Protein AF-A0A0C9TC30-F1 (afdb_monomer_lite)

Foldseek 3Di:
DLVVPPPVNVVLCVLVVVLVVAPPQQLLLLLLLCLLCLVLQQQVSNVVRVVSNVVSPQALQNSQQSNDPVCVPDDVDPDDDRDPSDDQLSVLLSLQLCCCQPVVDDDPVSLVSNCVVDPPRNSVSSVSSSVSSSVVSVVCLVVVPPVCNPPGRDRRDHPPDD

pLDDT: mean 93.46, std 10.51, range [38.34, 98.81]

Radius of gyration: 15.64 Å; chains: 1; bounding box: 43×38×41 Å

InterPro domains:
  IPR003779 Alkyl hydroperoxide reductase AhpD/CMD-like [PF02627] (16-69)
  IPR029032 AhpD-like [G3DSA:1.20.1290.10] (4-145)
  IPR029032 AhpD-like [SSF69118] (5-145)

Secondary structure (DSSP, 8-state):
-GGG-TTHHHHHHHHHHHHTT-SS-HHHHHHHHHHHHHHTT-HHHHHHHHHHHHHTT--HHHHHHHH--GGGSSS-PPPPPPPTTS-HHHHHHHHHHHIIIIISS--HHHHHHHHTTS-HHHHHHHHHHHHHHHHHHHHHHHTTTTS-TTSPPPP---S---

Organism: Sphaerobolus stellatus (strain SS14) (NCBI:txid990650)

Sequence (162 aa):
MFLNSSVLAPEYNRFFGALWKSKINAAIRELLMLRVAALNYATFEWIAHEPMGRAAGLTDDQLRAIRDVSYLRPVKEKRPSPSPALTPLMIAATEYADAMTLDVKVPQEVFDALKAHLDNQEMFEATAIVSGYNMITRIILATDVGDLANTEVPQVKSKNKL

Structure (mmCIF, N/CA/C/O backbone):
data_AF-A0A0C9TC30-F1
#
_entry.id   AF-A0A0C9TC30-F1
#
loop_
_atom_site.group_PDB
_atom_site.id
_atom_site.type_symbol
_atom_site.label_atom_id
_atom_site.label_alt_id
_atom_site.label_comp_id
_atom_site.label_asym_id
_atom_site.label_entity_id
_atom_site.label_seq_id
_atom_site.pdbx_PDB_ins_code
_atom_site.Cartn_x
_atom_site.Cartn_y
_atom_site.Cartn_z
_atom_site.occupancy
_atom_site.B_iso_or_equiv
_atom_site.auth_seq_id
_atom_site.auth_comp_id
_atom_site.auth_asym_id
_atom_site.auth_atom_id
_atom_site.pdbx_PDB_model_num
ATOM 1 N N . MET A 1 1 ? 14.281 2.291 -18.744 1.00 81.75 1 MET A N 1
ATOM 2 C CA . MET A 1 1 ? 13.045 2.225 -19.562 1.00 81.75 1 MET A CA 1
ATOM 3 C C . MET A 1 1 ? 12.090 3.379 -19.263 1.00 81.75 1 MET A C 1
ATOM 5 O O . MET A 1 1 ? 11.816 4.140 -20.177 1.00 81.75 1 MET A O 1
ATOM 9 N N . PHE A 1 2 ? 11.635 3.564 -18.016 1.00 84.56 2 PHE A N 1
ATOM 10 C CA . PHE A 1 2 ? 10.664 4.608 -17.634 1.00 84.56 2 PHE A CA 1
ATOM 11 C C . PHE A 1 2 ? 10.999 6.028 -18.140 1.00 84.56 2 PHE A C 1
ATOM 13 O O . PHE A 1 2 ? 10.201 6.627 -18.858 1.00 84.56 2 PHE A O 1
ATOM 20 N N . LEU A 1 3 ? 12.206 6.533 -17.850 1.00 86.75 3 LEU A N 1
ATOM 21 C CA . LEU A 1 3 ? 12.633 7.891 -18.233 1.00 86.75 3 LEU A CA 1
ATOM 22 C C . LEU A 1 3 ? 12.753 8.114 -19.752 1.00 86.75 3 LEU A C 1
ATOM 24 O O . LEU A 1 3 ? 12.856 9.257 -20.186 1.00 86.75 3 LEU A O 1
ATOM 28 N N . ASN A 1 4 ? 12.702 7.052 -20.565 1.00 91.94 4 ASN A N 1
ATOM 29 C CA . ASN A 1 4 ? 12.745 7.171 -22.024 1.00 91.94 4 ASN A CA 1
ATOM 30 C C . ASN A 1 4 ? 11.375 7.541 -22.620 1.00 91.94 4 ASN A C 1
ATOM 32 O O . ASN A 1 4 ? 11.301 7.881 -23.798 1.00 91.94 4 ASN A O 1
ATOM 36 N N . SER A 1 5 ? 10.289 7.481 -21.838 1.00 93.94 5 SER A N 1
ATOM 37 C CA . SER A 1 5 ? 8.965 7.928 -22.277 1.00 93.94 5 SER A CA 1
ATOM 38 C C . SER A 1 5 ? 8.732 9.382 -21.877 1.00 93.94 5 SER A C 1
ATOM 40 O O . SER A 1 5 ? 8.260 9.670 -20.778 1.00 93.94 5 SER A O 1
ATOM 42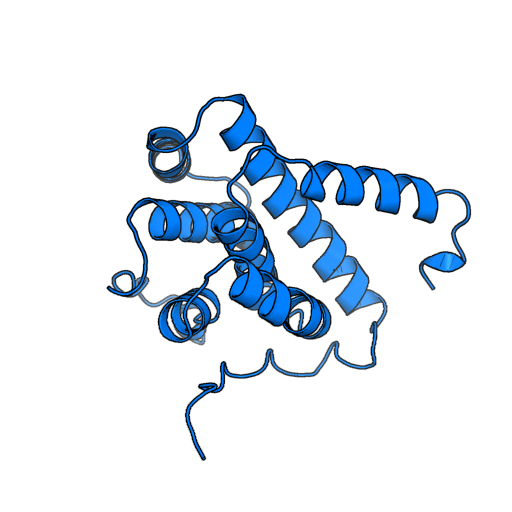 N N . SER A 1 6 ? 9.032 10.311 -22.787 1.00 95.00 6 SER A N 1
ATOM 43 C CA . SER A 1 6 ? 8.831 11.752 -22.565 1.00 95.00 6 SER A CA 1
ATOM 44 C C . SER A 1 6 ? 7.363 12.142 -22.360 1.00 95.00 6 SER A C 1
ATOM 46 O O . SER A 1 6 ? 7.089 13.168 -21.745 1.00 95.00 6 SER A O 1
ATOM 48 N N . VAL A 1 7 ? 6.424 11.320 -22.843 1.00 95.69 7 VAL A N 1
ATOM 49 C CA . VAL A 1 7 ? 4.980 11.551 -22.703 1.00 95.69 7 VAL A CA 1
ATOM 50 C C . VAL A 1 7 ? 4.445 10.992 -21.385 1.00 95.69 7 VAL A C 1
ATOM 52 O O . VAL A 1 7 ? 3.715 11.684 -20.684 1.00 95.69 7 VAL A O 1
ATOM 55 N N . LEU A 1 8 ? 4.798 9.752 -21.022 1.00 94.44 8 LEU A N 1
ATOM 56 C CA . LEU A 1 8 ? 4.199 9.096 -19.852 1.00 94.44 8 LEU A CA 1
ATOM 57 C C . LEU A 1 8 ? 4.924 9.418 -18.542 1.00 94.44 8 LEU A C 1
ATOM 59 O O . LEU A 1 8 ? 4.271 9.503 -17.504 1.00 94.44 8 LEU A O 1
ATOM 63 N N . ALA A 1 9 ? 6.248 9.607 -18.558 1.00 93.44 9 ALA A N 1
ATOM 64 C CA . ALA A 1 9 ? 7.015 9.789 -17.325 1.00 93.44 9 ALA A CA 1
ATOM 65 C C . ALA A 1 9 ? 6.602 11.035 -16.507 1.00 93.44 9 ALA A C 1
ATOM 67 O O . ALA A 1 9 ? 6.460 10.914 -15.286 1.00 93.44 9 ALA A O 1
ATOM 68 N N . PRO A 1 10 ? 6.347 12.217 -17.112 1.00 95.62 10 PRO A N 1
ATOM 69 C CA . PRO A 1 10 ? 5.908 13.389 -16.351 1.00 95.62 10 PRO A CA 1
ATOM 70 C C . PRO A 1 10 ? 4.525 13.213 -15.715 1.00 95.62 10 PRO A C 1
ATOM 72 O O . PRO A 1 10 ? 4.316 13.617 -14.571 1.00 95.62 10 PRO A O 1
ATOM 75 N N . GLU A 1 11 ? 3.588 12.592 -16.434 1.00 95.69 11 GLU A N 1
ATOM 76 C CA . GLU A 1 11 ? 2.214 12.379 -15.964 1.00 95.69 11 GLU A CA 1
ATOM 77 C C . GLU A 1 11 ? 2.151 11.338 -14.853 1.00 95.69 11 GLU A C 1
ATOM 79 O O . GLU A 1 11 ? 1.492 11.544 -13.834 1.00 95.69 11 GLU A O 1
ATOM 84 N N . TYR A 1 12 ? 2.933 10.270 -15.001 1.00 93.50 12 TYR A N 1
ATOM 85 C CA . TYR A 1 12 ? 3.181 9.316 -13.934 1.00 93.50 12 TYR A CA 1
ATOM 86 C C . TYR A 1 12 ? 3.686 10.032 -12.669 1.00 93.50 12 TYR A C 1
ATOM 88 O O . TYR A 1 12 ? 3.080 9.914 -11.605 1.00 93.50 12 TYR A O 1
ATOM 96 N N . ASN A 1 13 ? 4.741 10.848 -12.782 1.00 94.50 13 ASN A N 1
ATOM 97 C CA . ASN A 1 13 ? 5.305 11.564 -11.633 1.00 94.50 13 ASN A CA 1
ATOM 98 C C . ASN A 1 13 ? 4.293 12.527 -10.998 1.00 94.50 13 ASN A C 1
ATOM 100 O O . ASN A 1 13 ? 4.257 12.667 -9.775 1.00 94.50 13 ASN A O 1
ATOM 104 N N . ARG A 1 14 ? 3.447 13.176 -11.808 1.00 96.69 14 ARG A N 1
ATOM 105 C CA . ARG A 1 14 ? 2.384 14.062 -11.318 1.00 96.69 14 ARG A CA 1
ATOM 106 C C . ARG A 1 14 ? 1.328 13.290 -10.530 1.00 96.69 14 ARG A C 1
ATOM 108 O O . ARG A 1 14 ? 0.957 13.737 -9.446 1.00 96.69 14 ARG A O 1
ATOM 115 N N . PHE A 1 15 ? 0.875 12.147 -11.044 1.00 96.31 15 PHE A N 1
ATOM 116 C CA . PHE A 1 15 ? -0.108 11.304 -10.368 1.00 96.31 15 PHE A CA 1
ATOM 117 C C . PHE A 1 15 ? 0.422 10.788 -9.025 1.00 96.31 15 PHE A C 1
ATOM 119 O O . PHE A 1 15 ? -0.196 11.042 -7.993 1.00 96.31 15 PHE A O 1
ATOM 126 N N . PHE A 1 16 ? 1.604 10.162 -8.997 1.00 95.50 16 PHE A N 1
ATOM 127 C CA . PHE A 1 16 ? 2.185 9.685 -7.736 1.00 95.50 16 PHE A CA 1
ATOM 128 C C . PHE A 1 16 ? 2.495 10.840 -6.786 1.00 95.50 16 PHE A C 1
ATOM 130 O O . PHE A 1 16 ? 2.192 10.750 -5.600 1.00 95.50 16 PHE A O 1
ATOM 137 N N . GLY A 1 17 ? 2.991 11.970 -7.297 1.00 96.12 17 GLY A N 1
ATOM 138 C CA . GLY A 1 17 ? 3.188 13.185 -6.507 1.00 96.12 17 GLY A CA 1
ATOM 139 C C . GLY A 1 17 ? 1.907 13.711 -5.847 1.00 96.12 17 GLY A C 1
ATOM 140 O O . GLY A 1 17 ? 1.988 14.320 -4.781 1.00 96.12 17 GLY A O 1
ATOM 141 N N . ALA A 1 18 ? 0.728 13.469 -6.433 1.00 96.88 18 ALA A N 1
ATOM 142 C CA . ALA A 1 18 ? -0.556 13.778 -5.806 1.00 96.88 18 ALA A CA 1
ATOM 143 C C . ALA A 1 18 ? -0.906 12.788 -4.682 1.00 96.88 18 ALA A C 1
ATOM 145 O O . ALA A 1 18 ? -1.373 13.225 -3.633 1.00 96.88 18 ALA A O 1
ATOM 146 N N . LEU A 1 19 ? -0.602 11.492 -4.841 1.00 95.69 19 LEU A N 1
ATOM 147 C CA . LEU A 1 19 ? -0.775 10.491 -3.776 1.00 95.69 19 LEU A CA 1
ATOM 148 C C . LEU A 1 19 ? 0.051 10.840 -2.524 1.00 95.69 19 LEU A C 1
ATOM 150 O O . LEU A 1 19 ? -0.416 10.679 -1.402 1.00 95.69 19 LEU A O 1
ATOM 154 N N . TRP A 1 20 ? 1.249 11.406 -2.694 1.00 91.38 20 TRP A N 1
ATOM 155 C CA . TRP A 1 20 ? 2.076 11.898 -1.580 1.00 91.38 20 TRP A CA 1
ATOM 156 C C . TRP A 1 20 ? 1.484 13.108 -0.840 1.00 91.38 20 TRP A C 1
ATOM 158 O O . TRP A 1 20 ? 1.879 13.384 0.295 1.00 91.38 20 TRP A O 1
ATOM 168 N N . LYS A 1 21 ? 0.544 13.825 -1.463 1.00 93.88 21 LYS A N 1
ATOM 169 C CA . LYS A 1 21 ? -0.151 14.994 -0.901 1.00 93.88 21 LYS A CA 1
ATOM 170 C C . LYS A 1 21 ? -1.551 14.658 -0.370 1.00 93.88 21 LYS A C 1
ATOM 172 O O . LYS A 1 21 ? -2.267 15.578 0.019 1.00 93.88 21 LYS A O 1
ATOM 177 N N . SER A 1 22 ? -1.940 13.379 -0.370 1.00 94.62 22 SER A N 1
ATOM 178 C CA . SER A 1 22 ? -3.206 12.912 0.203 1.00 94.62 22 SER A CA 1
ATOM 179 C C . SER A 1 22 ? -3.355 13.337 1.667 1.00 94.62 22 SER A C 1
ATOM 181 O O . SER A 1 22 ? -2.363 13.402 2.396 1.00 94.62 22 SER A O 1
ATOM 183 N N . LYS A 1 23 ? -4.593 13.519 2.126 1.00 96.19 23 LYS A N 1
ATOM 184 C CA . LYS A 1 23 ? -4.944 13.707 3.539 1.00 96.19 23 LYS A CA 1
ATOM 185 C C . LYS A 1 23 ? -4.771 12.452 4.388 1.00 96.19 23 LYS A C 1
ATOM 187 O O . LYS A 1 23 ? -4.637 12.577 5.602 1.00 96.19 23 LYS A O 1
ATOM 192 N N . ILE A 1 24 ? -4.739 11.271 3.765 1.00 97.44 24 ILE A N 1
ATOM 193 C CA . ILE A 1 24 ? -4.482 10.010 4.466 1.00 97.44 24 ILE A CA 1
ATOM 194 C C . ILE A 1 24 ? -3.224 10.127 5.331 1.00 97.44 24 ILE A C 1
ATOM 196 O O . ILE A 1 24 ? -2.156 10.522 4.856 1.00 97.44 24 ILE A O 1
ATOM 200 N N . ASN A 1 25 ? -3.357 9.742 6.605 1.00 96.69 25 ASN A N 1
ATOM 201 C CA . ASN A 1 25 ? -2.244 9.675 7.544 1.00 96.69 25 ASN A CA 1
ATOM 202 C C . ASN A 1 25 ? -1.065 8.900 6.932 1.00 96.69 25 ASN A C 1
ATOM 204 O O . ASN A 1 25 ? -1.251 7.818 6.374 1.00 96.69 25 ASN A O 1
ATOM 208 N N . ALA A 1 26 ? 0.151 9.427 7.085 1.00 98.00 26 ALA A N 1
ATOM 209 C CA . ALA A 1 26 ? 1.342 8.860 6.462 1.00 98.00 26 ALA A CA 1
ATOM 210 C C . ALA A 1 26 ? 1.536 7.363 6.768 1.00 98.00 26 ALA A C 1
ATOM 212 O O . ALA A 1 26 ? 1.838 6.606 5.853 1.00 98.00 26 ALA A O 1
ATOM 213 N N . ALA A 1 27 ? 1.293 6.903 8.001 1.00 98.31 27 ALA A N 1
ATOM 214 C CA . ALA A 1 27 ? 1.441 5.491 8.356 1.00 98.31 27 ALA A CA 1
ATOM 215 C C . ALA A 1 27 ? 0.432 4.597 7.619 1.00 98.31 27 ALA A C 1
ATOM 217 O O . ALA A 1 27 ? 0.778 3.496 7.198 1.00 98.31 27 ALA A O 1
ATOM 218 N N . ILE A 1 28 ? -0.803 5.074 7.425 1.00 98.69 28 ILE A N 1
ATOM 219 C CA . ILE A 1 28 ? -1.841 4.349 6.678 1.00 98.69 28 ILE A CA 1
ATOM 220 C C . ILE A 1 28 ? -1.543 4.359 5.181 1.00 98.69 28 ILE A C 1
ATOM 222 O O . ILE A 1 28 ? -1.702 3.334 4.525 1.00 98.69 28 ILE A O 1
ATOM 226 N N . ARG A 1 29 ? -1.052 5.480 4.642 1.00 98.62 29 ARG A N 1
ATOM 227 C CA . ARG A 1 29 ? -0.606 5.553 3.249 1.00 98.62 29 ARG A CA 1
ATOM 228 C C . ARG A 1 29 ? 0.493 4.526 2.978 1.00 98.62 29 ARG A C 1
ATOM 230 O O . ARG A 1 29 ? 0.335 3.713 2.074 1.00 98.62 29 ARG A O 1
ATOM 237 N N . GLU A 1 30 ? 1.557 4.523 3.782 1.00 98.62 30 GLU A N 1
ATOM 238 C CA . GLU A 1 30 ? 2.658 3.563 3.631 1.00 98.62 30 GLU A CA 1
ATOM 239 C C . GLU A 1 30 ? 2.191 2.120 3.858 1.00 98.62 30 GLU A C 1
ATOM 241 O O . GLU A 1 30 ? 2.629 1.223 3.146 1.00 98.62 30 GLU A O 1
ATOM 246 N N . LEU A 1 31 ? 1.252 1.878 4.782 1.00 98.75 31 LEU A N 1
ATOM 247 C CA . LEU A 1 31 ? 0.638 0.559 4.965 1.00 98.75 31 LEU A CA 1
ATOM 248 C C . LEU A 1 31 ? -0.036 0.065 3.681 1.00 98.75 31 LEU A C 1
ATOM 250 O O . LEU A 1 31 ? 0.222 -1.064 3.272 1.00 98.75 31 LEU A O 1
ATOM 254 N N . LEU A 1 32 ? -0.875 0.886 3.038 1.00 98.81 32 LEU A N 1
ATOM 255 C CA . LEU A 1 32 ? -1.564 0.509 1.796 1.00 98.81 32 LEU A CA 1
ATOM 256 C C . LEU A 1 32 ? -0.552 0.174 0.688 1.00 98.81 32 LEU A C 1
ATOM 258 O O . LEU A 1 32 ? -0.690 -0.837 0.003 1.00 98.81 32 LEU A O 1
ATOM 262 N N . MET A 1 33 ? 0.493 0.992 0.556 1.00 98.62 33 MET A N 1
ATOM 263 C CA . MET A 1 33 ? 1.575 0.823 -0.420 1.00 98.62 33 MET A CA 1
ATOM 264 C C . MET A 1 33 ? 2.364 -0.474 -0.190 1.00 98.62 33 MET A C 1
ATOM 266 O O . MET A 1 33 ? 2.484 -1.311 -1.088 1.00 98.62 33 MET A O 1
ATOM 270 N N . LEU A 1 34 ? 2.848 -0.670 1.039 1.00 98.81 34 LEU A N 1
ATOM 271 C CA . LEU A 1 34 ? 3.603 -1.849 1.458 1.00 98.81 34 LEU A CA 1
ATOM 272 C C . LEU A 1 34 ? 2.775 -3.123 1.336 1.00 98.81 34 LEU A C 1
ATOM 274 O O . LEU A 1 34 ? 3.297 -4.158 0.919 1.00 98.81 34 LEU A O 1
ATOM 278 N N . ARG A 1 35 ? 1.478 -3.058 1.653 1.00 98.56 35 ARG A N 1
ATOM 279 C CA . ARG A 1 35 ? 0.596 -4.215 1.535 1.00 98.56 35 ARG A CA 1
ATOM 280 C C . ARG A 1 35 ? 0.451 -4.660 0.084 1.00 98.56 35 ARG A C 1
ATOM 282 O O . ARG A 1 35 ? 0.607 -5.844 -0.201 1.00 98.56 35 ARG A O 1
ATOM 289 N N . VAL A 1 36 ? 0.234 -3.722 -0.841 1.00 98.69 36 VAL A N 1
ATOM 290 C CA . VAL A 1 36 ? 0.195 -4.024 -2.281 1.00 98.69 36 VAL A CA 1
ATOM 291 C C . VAL A 1 36 ? 1.535 -4.583 -2.763 1.00 98.69 36 VAL A C 1
ATOM 293 O O . VAL A 1 36 ? 1.551 -5.564 -3.505 1.00 98.69 36 VAL A O 1
ATOM 296 N N . ALA A 1 37 ? 2.659 -4.018 -2.312 1.00 98.56 37 ALA A N 1
ATOM 297 C CA . ALA A 1 37 ? 3.985 -4.534 -2.647 1.00 98.56 37 ALA A CA 1
ATOM 298 C C . ALA A 1 37 ? 4.181 -5.989 -2.180 1.00 98.56 37 ALA A C 1
ATOM 300 O O . ALA A 1 37 ? 4.679 -6.811 -2.948 1.00 98.56 37 ALA A O 1
ATOM 301 N N . ALA A 1 38 ? 3.736 -6.332 -0.966 1.00 97.94 38 ALA A N 1
ATOM 302 C CA . ALA A 1 38 ? 3.792 -7.699 -0.448 1.00 97.94 38 ALA A CA 1
ATOM 303 C C . ALA A 1 38 ? 2.905 -8.667 -1.249 1.00 97.94 38 ALA A C 1
ATOM 305 O O . ALA A 1 38 ? 3.366 -9.740 -1.636 1.00 97.94 38 ALA A O 1
ATOM 306 N N . LEU A 1 39 ? 1.659 -8.277 -1.546 1.00 96.94 39 LEU A N 1
ATOM 307 C CA . LEU A 1 39 ? 0.707 -9.091 -2.315 1.00 96.94 39 LEU A CA 1
ATOM 308 C C . LEU A 1 39 ? 1.176 -9.352 -3.751 1.00 96.94 39 LEU A C 1
ATOM 310 O O . LEU A 1 39 ? 0.992 -10.453 -4.269 1.00 96.94 39 LEU A O 1
ATOM 314 N N . ASN A 1 40 ? 1.795 -8.350 -4.379 1.00 97.31 40 ASN A N 1
ATOM 315 C CA . ASN A 1 40 ? 2.287 -8.437 -5.752 1.00 97.31 40 ASN A CA 1
ATOM 316 C C . ASN A 1 40 ? 3.730 -8.958 -5.845 1.00 97.31 40 ASN A C 1
ATOM 318 O O . ASN A 1 40 ? 4.249 -9.065 -6.950 1.00 97.31 40 ASN A O 1
ATOM 322 N N . TYR A 1 41 ? 4.375 -9.298 -4.723 1.00 96.19 41 TYR A N 1
ATOM 323 C CA . TYR A 1 41 ? 5.775 -9.744 -4.665 1.00 96.19 41 TYR A CA 1
ATOM 324 C C . TYR A 1 41 ? 6.775 -8.715 -5.232 1.00 96.19 41 TYR A C 1
ATOM 326 O O . TYR A 1 41 ? 7.814 -9.068 -5.783 1.00 96.19 41 TYR A O 1
ATOM 334 N N . ALA A 1 42 ? 6.468 -7.423 -5.104 1.00 98.06 42 ALA A N 1
ATOM 335 C CA . ALA A 1 42 ? 7.264 -6.333 -5.658 1.00 98.06 42 ALA A CA 1
ATOM 336 C C . ALA A 1 42 ? 8.367 -5.890 -4.683 1.00 98.06 42 ALA A C 1
ATOM 338 O O . ALA A 1 42 ? 8.212 -4.938 -3.915 1.00 98.06 42 ALA A O 1
ATOM 339 N N . THR A 1 43 ? 9.506 -6.580 -4.732 1.00 98.06 43 THR A N 1
ATOM 340 C CA . THR A 1 43 ? 10.638 -6.368 -3.813 1.00 98.06 43 THR A CA 1
ATOM 341 C C . THR A 1 43 ? 11.240 -4.969 -3.881 1.00 98.06 43 THR A C 1
ATOM 343 O O . THR A 1 43 ? 11.524 -4.383 -2.836 1.00 98.06 43 THR A O 1
ATOM 346 N N . PHE A 1 44 ? 11.394 -4.404 -5.081 1.00 97.62 44 PHE A N 1
ATOM 347 C CA . PHE A 1 44 ? 11.882 -3.032 -5.240 1.00 97.62 44 PHE A CA 1
ATOM 348 C C . PHE A 1 44 ? 10.978 -2.025 -4.510 1.00 97.62 44 PHE A C 1
ATOM 350 O O . PHE A 1 44 ? 11.469 -1.189 -3.754 1.00 97.62 44 PHE A O 1
ATOM 357 N N . GLU A 1 45 ? 9.657 -2.160 -4.676 1.00 97.88 45 GLU A N 1
ATOM 358 C CA . GLU A 1 45 ? 8.677 -1.268 -4.049 1.00 97.88 45 GLU A CA 1
ATOM 359 C C . GLU A 1 45 ? 8.718 -1.387 -2.524 1.00 97.88 45 GLU A C 1
ATOM 361 O O . GLU A 1 45 ? 8.751 -0.382 -1.815 1.00 97.88 45 GLU A O 1
ATOM 366 N N . TRP A 1 46 ? 8.797 -2.619 -2.010 1.00 98.50 46 TRP A N 1
ATOM 367 C CA . TRP A 1 46 ? 8.914 -2.857 -0.574 1.00 98.50 46 TRP A CA 1
ATOM 368 C C . TRP A 1 46 ? 10.158 -2.189 0.021 1.00 98.50 46 TRP A C 1
ATOM 370 O O . TRP A 1 46 ? 10.063 -1.499 1.034 1.00 98.50 46 TRP A O 1
ATOM 380 N N . ILE A 1 47 ? 11.327 -2.368 -0.602 1.00 97.94 47 ILE A N 1
ATOM 381 C CA . ILE A 1 47 ? 12.594 -1.807 -0.106 1.00 97.94 47 ILE A CA 1
ATOM 382 C C . ILE A 1 47 ? 12.574 -0.274 -0.141 1.00 97.94 47 ILE A C 1
ATOM 384 O O . ILE A 1 47 ? 13.123 0.360 0.760 1.00 97.94 47 ILE A O 1
ATOM 388 N N . ALA A 1 48 ? 11.928 0.322 -1.147 1.00 97.12 48 ALA A N 1
ATOM 389 C CA . ALA A 1 48 ? 11.768 1.769 -1.235 1.00 97.12 48 ALA A CA 1
ATOM 390 C C . ALA A 1 48 ? 10.859 2.321 -0.121 1.00 97.12 48 ALA A C 1
ATOM 392 O O . ALA A 1 48 ? 11.160 3.367 0.456 1.00 97.12 48 ALA A O 1
ATOM 393 N N . HIS A 1 49 ? 9.786 1.598 0.215 1.00 98.12 49 HIS A N 1
ATOM 394 C CA . HIS A 1 49 ? 8.737 2.084 1.110 1.00 98.12 49 HIS A CA 1
ATOM 395 C C . HIS A 1 49 ? 8.883 1.666 2.578 1.00 98.12 49 HIS A C 1
ATOM 397 O O . HIS A 1 49 ? 8.405 2.379 3.458 1.00 98.12 49 HIS A O 1
ATOM 403 N N . GLU A 1 50 ? 9.574 0.570 2.90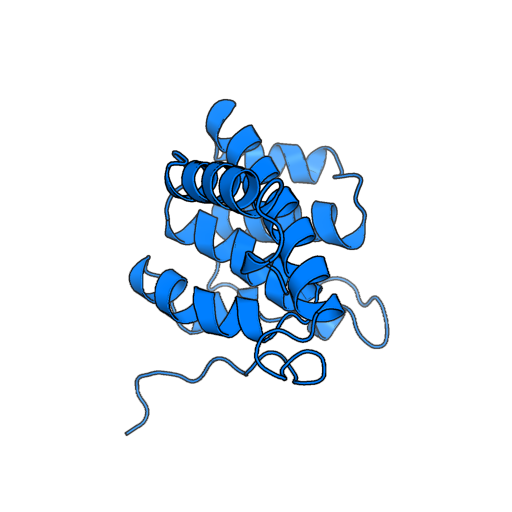8 1.00 98.44 50 GLU A N 1
ATOM 404 C CA . GLU A 1 50 ? 9.741 0.154 4.311 1.00 98.44 50 GLU A CA 1
ATOM 405 C C . GLU A 1 50 ? 10.396 1.264 5.161 1.00 98.44 50 GLU A C 1
ATOM 407 O O . GLU A 1 50 ? 9.876 1.578 6.239 1.00 98.44 50 GLU A O 1
ATOM 412 N N . PRO A 1 51 ? 11.480 1.937 4.711 1.00 98.19 51 PRO A N 1
ATOM 413 C CA . PRO A 1 51 ? 12.063 3.050 5.458 1.00 98.19 51 PRO A CA 1
ATOM 414 C C . PRO A 1 51 ? 11.088 4.217 5.661 1.00 98.19 51 PRO A C 1
ATOM 416 O O . PRO A 1 51 ? 11.113 4.850 6.718 1.00 98.19 51 PRO A O 1
ATOM 419 N N . MET A 1 52 ? 10.219 4.482 4.682 1.00 98.00 52 MET A N 1
ATOM 420 C CA . MET A 1 52 ? 9.202 5.536 4.741 1.00 98.00 52 MET A CA 1
ATOM 421 C C . MET A 1 52 ? 8.093 5.175 5.732 1.00 98.00 52 MET A C 1
ATOM 423 O O . MET A 1 52 ? 7.751 5.993 6.585 1.00 98.00 52 MET A O 1
ATOM 427 N N . GLY A 1 53 ? 7.620 3.926 5.719 1.00 98.12 53 GLY A N 1
ATOM 428 C CA . GLY A 1 53 ? 6.686 3.397 6.712 1.00 98.12 53 GLY A CA 1
ATOM 429 C C . GLY A 1 53 ? 7.215 3.522 8.139 1.00 98.12 53 GLY A C 1
ATOM 430 O O . GLY A 1 53 ? 6.505 3.974 9.038 1.00 98.12 53 GLY A O 1
ATOM 431 N N . ARG A 1 54 ? 8.499 3.216 8.348 1.00 98.31 54 ARG A N 1
ATOM 432 C CA . ARG A 1 54 ? 9.168 3.415 9.644 1.00 98.31 54 ARG A CA 1
ATOM 433 C C . ARG A 1 54 ? 9.241 4.882 10.043 1.00 98.31 54 ARG A C 1
ATOM 435 O O . ARG A 1 54 ? 8.972 5.205 11.195 1.00 98.31 54 ARG A O 1
ATOM 442 N N . ALA A 1 55 ? 9.601 5.763 9.111 1.00 98.00 55 ALA A N 1
ATOM 443 C CA . ALA A 1 55 ? 9.636 7.203 9.358 1.00 98.00 55 ALA A CA 1
ATOM 444 C C . ALA A 1 55 ? 8.241 7.765 9.691 1.00 98.00 55 ALA A C 1
ATOM 446 O O . ALA A 1 55 ? 8.130 8.703 10.475 1.00 98.00 55 ALA A O 1
ATOM 447 N N . ALA A 1 56 ? 7.184 7.152 9.152 1.00 97.69 56 ALA A N 1
ATOM 448 C CA . ALA A 1 56 ? 5.793 7.457 9.466 1.00 97.69 56 ALA A CA 1
ATOM 449 C C . ALA A 1 56 ? 5.293 6.831 10.787 1.00 97.69 56 ALA A C 1
ATOM 451 O O . ALA A 1 56 ? 4.157 7.081 11.183 1.00 97.69 56 ALA A O 1
ATOM 452 N N . GLY A 1 57 ? 6.125 6.045 11.482 1.00 97.75 57 GLY A N 1
ATOM 453 C CA . GLY A 1 57 ? 5.824 5.482 12.800 1.00 97.75 57 GLY A CA 1
ATOM 454 C C . GLY A 1 57 ? 5.364 4.022 12.810 1.00 97.75 57 GLY A C 1
ATOM 455 O O . GLY A 1 57 ? 4.981 3.538 13.874 1.00 97.75 57 GLY A O 1
ATOM 456 N N . LEU A 1 58 ? 5.414 3.299 11.683 1.00 98.38 58 LEU A N 1
ATOM 457 C CA . LEU A 1 58 ? 5.124 1.862 11.680 1.00 98.38 58 LEU A CA 1
ATOM 458 C C . LEU A 1 58 ? 6.181 1.092 12.481 1.00 98.38 58 LEU A C 1
ATOM 460 O O . LEU A 1 58 ? 7.389 1.220 12.249 1.00 98.38 58 LEU A O 1
ATOM 464 N N . THR A 1 59 ? 5.718 0.263 13.416 1.00 98.06 59 THR A N 1
ATOM 465 C CA . THR A 1 59 ? 6.586 -0.591 14.234 1.00 98.06 59 THR A CA 1
ATOM 466 C C . THR A 1 59 ? 7.046 -1.830 13.465 1.00 98.06 59 THR A C 1
ATOM 468 O O . THR A 1 59 ? 6.461 -2.214 12.451 1.00 98.06 59 THR A O 1
ATOM 471 N N . ASP A 1 60 ? 8.079 -2.506 13.973 1.00 97.75 60 ASP A N 1
ATOM 472 C CA . ASP A 1 60 ? 8.538 -3.783 13.414 1.00 97.75 60 ASP A CA 1
ATOM 473 C C . ASP A 1 60 ? 7.419 -4.840 13.370 1.00 97.75 60 ASP A C 1
ATOM 475 O O . ASP A 1 60 ? 7.307 -5.576 12.392 1.00 97.75 60 ASP A O 1
ATOM 479 N N . ASP A 1 61 ? 6.575 -4.906 14.405 1.00 97.25 61 ASP A N 1
ATOM 480 C CA . ASP A 1 61 ? 5.452 -5.850 14.466 1.00 97.25 61 ASP A CA 1
ATOM 481 C C . ASP A 1 61 ? 4.349 -5.514 13.461 1.00 97.25 61 ASP A C 1
ATOM 483 O O . ASP A 1 61 ? 3.790 -6.415 12.832 1.00 97.25 61 ASP A O 1
ATOM 487 N N . GLN A 1 62 ? 4.066 -4.225 13.261 1.00 98.19 62 GLN A N 1
ATOM 488 C CA . GLN A 1 62 ? 3.111 -3.775 12.250 1.00 98.19 62 GLN A CA 1
ATOM 489 C C . GLN A 1 62 ? 3.624 -4.085 10.846 1.00 98.19 62 GLN A C 1
ATOM 491 O O . GLN A 1 62 ? 2.898 -4.669 10.051 1.00 98.19 62 GLN A O 1
ATOM 496 N N . LEU A 1 63 ? 4.890 -3.781 10.551 1.00 98.50 63 LEU A N 1
ATOM 497 C CA . LEU A 1 63 ? 5.505 -4.092 9.258 1.00 98.50 63 LEU A CA 1
ATOM 498 C C . LEU A 1 63 ? 5.528 -5.599 8.983 1.00 98.50 63 LEU A C 1
ATOM 500 O O . LEU A 1 63 ? 5.241 -6.013 7.862 1.00 98.50 63 LEU A O 1
ATOM 504 N N . ARG A 1 64 ? 5.814 -6.431 9.997 1.00 97.44 64 ARG A N 1
ATOM 505 C CA . ARG A 1 64 ? 5.705 -7.894 9.878 1.00 97.44 64 ARG A CA 1
ATOM 506 C C . ARG A 1 64 ? 4.288 -8.327 9.516 1.00 97.44 64 ARG A C 1
ATOM 508 O O . ARG A 1 64 ? 4.132 -9.118 8.592 1.00 97.44 64 ARG A O 1
ATOM 515 N N . ALA A 1 65 ? 3.277 -7.789 10.197 1.00 96.44 65 ALA A N 1
ATOM 516 C CA . ALA A 1 65 ? 1.878 -8.100 9.911 1.00 96.44 65 ALA A CA 1
ATOM 517 C C . ALA A 1 65 ? 1.449 -7.635 8.507 1.00 96.44 65 ALA A C 1
ATOM 519 O O . ALA A 1 65 ? 0.770 -8.369 7.797 1.00 96.44 65 ALA A O 1
ATOM 520 N N . ILE A 1 66 ? 1.894 -6.451 8.074 1.00 97.75 66 ILE A N 1
ATOM 521 C CA . ILE A 1 66 ? 1.622 -5.910 6.733 1.00 97.75 66 ILE A CA 1
ATOM 522 C C . ILE A 1 66 ? 2.280 -6.775 5.649 1.00 97.75 66 ILE A C 1
ATOM 524 O O . ILE A 1 66 ? 1.661 -7.033 4.617 1.00 97.75 66 ILE A O 1
ATOM 528 N N . ARG A 1 67 ? 3.507 -7.263 5.886 1.00 97.00 67 ARG A N 1
ATOM 529 C CA . ARG A 1 67 ? 4.233 -8.161 4.971 1.00 97.00 67 ARG A CA 1
ATOM 530 C C . ARG A 1 67 ? 3.587 -9.543 4.863 1.00 97.00 67 ARG A C 1
ATOM 532 O O . ARG A 1 67 ? 3.764 -10.218 3.852 1.00 97.00 67 ARG A O 1
ATOM 539 N N . ASP A 1 68 ? 2.927 -10.013 5.918 1.00 93.88 68 ASP A N 1
ATOM 540 C CA . ASP A 1 68 ? 2.500 -11.405 6.014 1.00 93.88 68 ASP A CA 1
ATOM 541 C C . ASP A 1 68 ? 1.374 -11.734 5.023 1.00 93.88 68 ASP A C 1
ATOM 543 O O . ASP A 1 68 ? 0.206 -11.379 5.200 1.00 93.88 68 ASP A O 1
ATOM 547 N N . VAL A 1 69 ? 1.755 -12.429 3.957 1.00 91.50 69 VAL A N 1
ATOM 548 C CA . VAL A 1 69 ? 0.872 -12.964 2.916 1.00 91.50 69 VAL A CA 1
ATOM 549 C C . VAL A 1 69 ? 0.919 -14.496 2.882 1.00 91.50 69 VAL A C 1
ATOM 551 O O . VAL A 1 69 ? 0.534 -15.111 1.889 1.00 91.50 69 VAL A O 1
ATOM 554 N N . SER A 1 70 ? 1.415 -15.129 3.952 1.00 85.81 70 SER A N 1
ATOM 555 C CA . SER A 1 70 ? 1.628 -16.582 4.018 1.00 85.81 70 SER A CA 1
ATOM 556 C C . SER A 1 70 ? 0.340 -17.382 3.815 1.00 85.81 70 SER A C 1
ATOM 558 O O . SER A 1 70 ? 0.360 -18.397 3.130 1.00 85.81 70 SER A O 1
ATOM 560 N N . TYR A 1 71 ? -0.799 -16.871 4.286 1.00 78.19 71 TYR A N 1
ATOM 561 C CA . TYR A 1 71 ? -2.117 -17.499 4.122 1.00 78.19 71 TYR A CA 1
ATOM 562 C C . TYR A 1 71 ? -2.627 -17.552 2.670 1.00 78.19 71 TYR A C 1
ATOM 564 O O . TYR A 1 71 ? -3.676 -18.138 2.406 1.00 78.19 71 TYR A O 1
ATOM 572 N N . LEU A 1 72 ? -1.919 -16.933 1.717 1.00 76.31 72 LEU A N 1
ATOM 573 C CA . LEU A 1 72 ? -2.231 -17.028 0.290 1.00 76.31 72 LEU A CA 1
ATOM 574 C C . LEU A 1 72 ? -1.578 -18.247 -0.389 1.00 76.31 72 LEU A C 1
ATOM 576 O O . LEU A 1 72 ? -1.838 -18.478 -1.571 1.00 76.31 72 LEU A O 1
ATOM 580 N N . ARG A 1 73 ? -0.726 -19.024 0.304 1.00 66.56 73 ARG A N 1
ATOM 581 C CA . ARG A 1 73 ? -0.004 -20.181 -0.265 1.00 66.56 73 ARG A CA 1
ATOM 582 C C . ARG A 1 73 ? 0.076 -21.354 0.727 1.00 66.56 73 ARG A C 1
ATOM 584 O O . ARG A 1 73 ? 0.317 -21.112 1.901 1.00 66.56 73 ARG A O 1
ATOM 591 N N . PRO A 1 74 ? 0.000 -22.631 0.292 1.00 56.59 74 PRO A N 1
ATOM 592 C CA . PRO A 1 74 ? -0.414 -23.157 -1.015 1.00 56.59 74 PRO A CA 1
ATOM 593 C C . PRO A 1 74 ? -1.933 -23.413 -1.101 1.00 56.59 74 PRO A C 1
ATOM 595 O O . PRO A 1 74 ? -2.437 -23.837 -2.137 1.00 56.59 74 PRO A O 1
ATOM 598 N N . VAL A 1 75 ? -2.665 -23.146 -0.020 1.00 57.22 75 VAL A N 1
ATOM 599 C CA . VAL A 1 75 ? -4.118 -23.271 0.094 1.00 57.22 75 VAL A CA 1
ATOM 600 C C . VAL A 1 75 ? -4.647 -21.901 0.506 1.00 57.22 75 VAL A C 1
ATOM 602 O O . VAL A 1 75 ? -4.006 -21.230 1.312 1.00 57.22 75 VAL A O 1
ATOM 605 N N . LYS A 1 76 ? -5.803 -21.476 -0.028 1.00 58.00 76 LYS A N 1
ATOM 606 C CA . LYS A 1 76 ? -6.593 -20.380 0.560 1.00 58.00 76 LYS A CA 1
ATOM 607 C C . LYS A 1 76 ? -7.110 -20.863 1.915 1.00 58.00 76 LYS A C 1
ATOM 609 O O . LYS A 1 76 ? -8.271 -21.249 2.048 1.00 58.00 76 LYS A O 1
ATOM 614 N N . GLU A 1 77 ? -6.220 -20.945 2.893 1.00 63.38 77 GLU A N 1
ATOM 615 C CA . GLU A 1 77 ? -6.622 -21.141 4.271 1.00 63.38 77 GLU A CA 1
ATOM 616 C C . GLU A 1 77 ? -7.446 -19.930 4.698 1.00 63.38 77 GLU A C 1
ATOM 618 O O . GLU A 1 77 ? -7.359 -18.835 4.127 1.00 63.38 77 GLU A O 1
ATOM 623 N N . LYS A 1 78 ? -8.309 -20.140 5.688 1.00 68.94 78 LYS A N 1
ATOM 624 C CA . LYS A 1 78 ? -9.068 -19.038 6.264 1.00 68.94 78 LYS A CA 1
ATOM 625 C C . LYS A 1 78 ? -8.059 -17.998 6.749 1.00 68.94 78 LYS A C 1
ATOM 627 O O . LYS A 1 78 ? -7.127 -18.360 7.465 1.00 68.94 78 LYS A O 1
ATOM 632 N N . ARG A 1 79 ? -8.242 -16.733 6.348 1.00 70.25 79 ARG A N 1
ATOM 633 C CA . ARG A 1 79 ? -7.365 -15.638 6.778 1.00 70.25 79 ARG A CA 1
ATOM 634 C C . ARG A 1 79 ? -7.174 -15.730 8.299 1.00 70.25 79 ARG A C 1
ATOM 636 O O . ARG A 1 79 ? -8.180 -15.856 9.008 1.00 70.25 79 ARG A O 1
ATOM 643 N N . PRO A 1 80 ? -5.929 -15.697 8.798 1.00 76.06 80 PRO A N 1
ATOM 644 C CA . PRO A 1 80 ? -5.692 -15.694 10.229 1.00 76.06 80 PRO A CA 1
ATOM 645 C C . PRO A 1 80 ? -6.341 -14.461 10.858 1.00 76.06 80 PRO A C 1
ATOM 647 O O . PRO A 1 80 ? -6.550 -13.439 10.196 1.00 76.06 80 PRO A O 1
ATOM 650 N N . SER A 1 81 ? -6.654 -14.552 12.150 1.00 84.50 81 SER A N 1
ATOM 651 C CA . SER A 1 81 ? -7.073 -13.376 12.908 1.00 84.50 81 SER A CA 1
ATOM 652 C C . SER A 1 81 ? -6.042 -12.255 12.729 1.00 84.50 81 SER A C 1
ATOM 654 O O . SER A 1 81 ? -4.840 -12.547 12.731 1.00 84.50 81 SER A O 1
ATOM 656 N N . PRO A 1 82 ? -6.477 -10.991 12.585 1.00 87.38 82 PRO A N 1
ATOM 657 C CA . PRO A 1 82 ? -5.549 -9.885 12.420 1.00 87.38 82 PRO A CA 1
ATOM 658 C C . PRO A 1 82 ? -4.527 -9.837 13.557 1.00 87.38 82 PRO A C 1
ATOM 660 O O . PRO A 1 82 ? -4.848 -10.132 14.711 1.00 87.38 82 PRO A O 1
ATOM 663 N N . SER A 1 83 ? -3.293 -9.449 13.231 1.00 90.69 83 SER A N 1
ATOM 664 C CA . SER A 1 83 ? -2.243 -9.296 14.236 1.00 90.69 83 SER A CA 1
ATOM 665 C C . SER A 1 83 ? -2.675 -8.292 15.312 1.00 90.69 83 SER A C 1
ATOM 667 O O . SER A 1 83 ? -3.124 -7.196 14.961 1.00 90.69 83 SER A O 1
ATOM 669 N N . PRO A 1 84 ? -2.469 -8.591 16.609 1.00 93.31 84 PRO A N 1
ATOM 670 C CA . PRO A 1 84 ? -2.781 -7.658 17.692 1.00 93.31 84 PRO A CA 1
ATOM 671 C C . PRO A 1 84 ? -1.927 -6.378 17.650 1.00 93.31 84 PRO A C 1
ATOM 673 O O . PRO A 1 84 ? -2.218 -5.426 18.367 1.00 93.31 84 PRO A O 1
ATOM 676 N N . ALA A 1 85 ? -0.876 -6.337 16.822 1.00 95.69 85 ALA A N 1
ATOM 677 C CA . ALA A 1 85 ? -0.066 -5.141 16.607 1.00 95.69 85 ALA A CA 1
ATOM 678 C C . ALA A 1 85 ? -0.764 -4.070 15.743 1.00 95.69 85 ALA A C 1
ATOM 680 O O . ALA A 1 85 ? -0.349 -2.907 15.754 1.00 95.69 85 ALA A O 1
ATOM 681 N N . LEU A 1 86 ? -1.786 -4.452 14.968 1.00 97.50 86 LEU A N 1
ATOM 682 C CA . LEU A 1 86 ? -2.518 -3.545 14.087 1.00 97.50 86 LEU A CA 1
ATOM 683 C C . LEU A 1 86 ? -3.694 -2.901 14.830 1.00 97.50 86 LEU A C 1
ATOM 685 O O . LEU A 1 86 ? -4.449 -3.563 15.539 1.00 97.50 86 LEU A O 1
ATOM 689 N N . THR A 1 87 ? -3.879 -1.596 14.632 1.00 98.25 87 THR A N 1
ATOM 690 C CA . THR A 1 87 ? -5.079 -0.885 15.100 1.00 98.25 87 THR A CA 1
ATOM 691 C C . THR A 1 87 ? -6.299 -1.253 14.243 1.00 98.25 87 THR A C 1
ATOM 693 O O . THR A 1 87 ? -6.119 -1.715 13.116 1.00 98.25 87 THR A O 1
ATOM 696 N N . PRO A 1 88 ? -7.542 -0.984 14.691 1.00 98.06 88 PRO A N 1
ATOM 697 C CA . PRO A 1 88 ? -8.737 -1.232 13.876 1.00 98.06 88 PRO A CA 1
ATOM 698 C C . PRO A 1 88 ? -8.685 -0.595 12.476 1.00 98.06 88 PRO A C 1
ATOM 700 O O . PRO A 1 88 ? -8.982 -1.262 11.489 1.00 98.06 88 PRO A O 1
ATOM 703 N N . LEU A 1 89 ? -8.197 0.648 12.370 1.00 98.50 89 LEU A N 1
ATOM 704 C CA . LEU A 1 89 ? -8.000 1.319 11.080 1.00 98.50 89 LEU A CA 1
ATOM 705 C C . LEU A 1 89 ? -6.946 0.610 10.213 1.00 98.50 89 LEU A C 1
ATOM 707 O O . LEU A 1 89 ? -7.152 0.444 9.015 1.00 98.50 89 LEU A O 1
ATOM 711 N N . MET A 1 90 ? -5.825 0.167 10.793 1.00 98.69 90 MET A N 1
ATOM 712 C CA . MET A 1 90 ? -4.794 -0.573 10.049 1.00 98.69 90 MET A CA 1
ATOM 713 C C . MET A 1 90 ? -5.300 -1.930 9.558 1.00 98.69 90 MET A C 1
ATOM 715 O O . MET A 1 90 ? -4.954 -2.344 8.452 1.00 98.69 90 MET A O 1
ATOM 719 N N . ILE A 1 91 ? -6.126 -2.605 10.361 1.00 98.06 91 ILE A N 1
ATOM 720 C CA . ILE A 1 91 ? -6.796 -3.844 9.967 1.00 98.06 91 ILE A CA 1
ATOM 721 C C . ILE A 1 91 ? -7.680 -3.549 8.757 1.00 98.06 91 ILE A C 1
ATOM 723 O O . ILE A 1 91 ? -7.405 -4.090 7.691 1.00 98.06 91 ILE A O 1
ATOM 727 N N . ALA A 1 92 ? -8.637 -2.622 8.874 1.00 98.44 92 ALA A N 1
ATOM 728 C CA . ALA A 1 92 ? -9.553 -2.267 7.789 1.00 98.44 92 ALA A CA 1
ATOM 729 C C . ALA A 1 92 ? -8.817 -1.839 6.504 1.00 98.44 92 ALA A C 1
ATOM 731 O O . ALA A 1 92 ? -9.173 -2.275 5.412 1.00 98.44 92 ALA A O 1
ATOM 732 N N . ALA A 1 93 ? -7.742 -1.052 6.622 1.00 98.69 93 ALA A N 1
ATOM 733 C CA . ALA A 1 93 ? -6.907 -0.652 5.489 1.00 98.69 93 ALA A CA 1
ATOM 734 C C . ALA A 1 93 ? -6.201 -1.849 4.826 1.00 98.69 93 ALA A C 1
ATOM 736 O O . ALA A 1 93 ? -6.141 -1.928 3.599 1.00 98.69 93 ALA A O 1
ATOM 737 N N . THR A 1 94 ? -5.713 -2.805 5.621 1.00 97.94 94 THR A N 1
ATOM 738 C CA . THR A 1 94 ? -5.113 -4.051 5.118 1.00 97.94 94 THR A CA 1
ATOM 739 C C . THR A 1 94 ? -6.157 -4.907 4.400 1.00 97.94 94 THR A C 1
ATOM 741 O O . THR A 1 94 ? -5.896 -5.420 3.316 1.00 97.94 94 THR A O 1
ATOM 744 N N . GLU A 1 95 ? -7.363 -5.046 4.959 1.00 96.31 95 GLU A N 1
ATOM 745 C CA . GLU A 1 95 ? -8.444 -5.816 4.328 1.00 96.31 95 GLU A CA 1
ATOM 746 C C . GLU A 1 95 ? -8.906 -5.189 3.015 1.00 96.31 95 GLU A C 1
ATOM 748 O O . GLU A 1 95 ? -9.102 -5.897 2.028 1.00 96.31 95 GLU A O 1
ATOM 753 N N . TYR A 1 96 ? -9.003 -3.862 2.990 1.00 98.62 96 TYR A N 1
ATOM 754 C CA . TYR A 1 96 ? -9.343 -3.102 1.799 1.00 98.62 96 TYR A CA 1
ATOM 755 C C . TYR A 1 96 ? -8.291 -3.254 0.693 1.00 98.62 96 TYR A C 1
ATOM 757 O O . TYR A 1 96 ? -8.640 -3.538 -0.455 1.00 98.62 96 TYR A O 1
ATOM 765 N N . ALA A 1 97 ? -7.002 -3.126 1.034 1.00 98.50 97 ALA A N 1
ATOM 766 C CA . ALA A 1 97 ? -5.905 -3.313 0.086 1.00 98.50 97 ALA A CA 1
ATOM 767 C C . ALA A 1 97 ? -5.883 -4.732 -0.501 1.00 98.50 97 ALA A C 1
ATOM 769 O O . ALA A 1 97 ? -5.674 -4.891 -1.707 1.00 98.50 97 ALA A O 1
ATOM 770 N N . ASP A 1 98 ? -6.149 -5.749 0.321 1.00 96.44 98 ASP A N 1
ATOM 771 C CA . ASP A 1 98 ? -6.270 -7.135 -0.130 1.00 96.44 98 ASP A CA 1
ATOM 772 C C . ASP A 1 98 ? -7.425 -7.317 -1.111 1.00 96.44 98 ASP A C 1
ATOM 774 O O . ASP A 1 98 ? -7.198 -7.816 -2.212 1.00 96.44 98 ASP A O 1
ATOM 778 N N . ALA A 1 99 ? -8.636 -6.876 -0.755 1.00 96.25 99 ALA A N 1
ATOM 779 C CA . ALA A 1 99 ? -9.814 -7.029 -1.607 1.00 96.25 99 ALA A CA 1
ATOM 780 C C . ALA A 1 99 ? -9.629 -6.319 -2.960 1.00 96.25 99 ALA A C 1
ATOM 782 O O . ALA A 1 99 ? -9.891 -6.895 -4.015 1.00 96.25 99 ALA A O 1
ATOM 783 N N . MET A 1 100 ? -9.098 -5.092 -2.955 1.00 98.38 100 MET A N 1
ATOM 784 C CA . MET A 1 100 ? -8.798 -4.353 -4.187 1.00 98.38 100 MET A CA 1
ATOM 785 C C . MET A 1 100 ? -7.730 -5.028 -5.057 1.00 98.38 100 MET A C 1
ATOM 787 O O . MET A 1 100 ? -7.781 -4.918 -6.281 1.00 98.38 100 MET A O 1
ATOM 791 N N . THR A 1 101 ? -6.749 -5.693 -4.446 1.00 97.88 101 THR A N 1
ATOM 792 C CA . THR A 1 101 ? -5.595 -6.258 -5.163 1.00 97.88 101 THR A CA 1
ATOM 793 C C . THR A 1 101 ? -5.858 -7.673 -5.671 1.00 97.88 101 THR A C 1
ATOM 795 O O . THR A 1 101 ? -5.479 -7.996 -6.796 1.00 97.88 101 THR A O 1
ATOM 798 N N . LEU A 1 102 ? -6.499 -8.512 -4.856 1.00 94.69 102 LEU A N 1
ATOM 799 C CA . LEU A 1 102 ? -6.718 -9.931 -5.140 1.00 94.69 102 LEU A CA 1
ATOM 800 C C . LEU A 1 102 ? -8.055 -10.192 -5.834 1.00 94.69 102 LEU A C 1
ATOM 802 O O . LEU A 1 102 ? -8.111 -10.999 -6.761 1.00 94.69 102 LEU A O 1
ATOM 806 N N . ASP A 1 103 ? -9.116 -9.508 -5.402 1.00 94.31 103 ASP A N 1
ATOM 807 C CA . ASP A 1 103 ? -10.483 -9.773 -5.863 1.00 94.31 103 ASP A CA 1
ATOM 808 C C . ASP A 1 103 ? -10.992 -8.707 -6.844 1.00 94.31 103 ASP A C 1
ATOM 810 O O . ASP A 1 103 ? -11.946 -8.954 -7.587 1.00 94.31 103 ASP A O 1
ATOM 814 N N . VAL A 1 104 ? -10.349 -7.529 -6.878 1.00 94.69 104 VAL A N 1
ATOM 815 C CA . VAL A 1 104 ? -10.696 -6.321 -7.656 1.00 94.69 104 VAL A CA 1
ATOM 816 C C . VAL A 1 104 ? -12.030 -5.690 -7.240 1.00 94.69 104 VAL A C 1
ATOM 818 O O . VAL A 1 104 ? -12.128 -4.473 -7.093 1.00 94.69 104 VAL A O 1
ATOM 821 N N . LYS A 1 105 ? -13.068 -6.502 -7.032 1.00 96.25 105 LYS A N 1
ATOM 822 C CA . LYS A 1 105 ? -14.367 -6.089 -6.507 1.00 96.25 105 LYS A CA 1
ATOM 823 C C . LYS A 1 105 ? -14.325 -6.117 -4.986 1.00 96.25 105 LYS A C 1
ATOM 825 O O . LYS A 1 105 ? -14.341 -7.188 -4.389 1.00 96.25 105 LYS A O 1
ATOM 830 N N . VAL A 1 106 ? -14.311 -4.938 -4.374 1.00 97.88 106 VAL A N 1
ATOM 831 C CA . VAL A 1 106 ? -14.335 -4.809 -2.916 1.00 97.88 106 VAL A CA 1
ATOM 832 C C . VAL A 1 106 ? -15.738 -5.141 -2.390 1.00 97.88 106 VAL A C 1
ATOM 834 O O . VAL A 1 106 ? -16.696 -4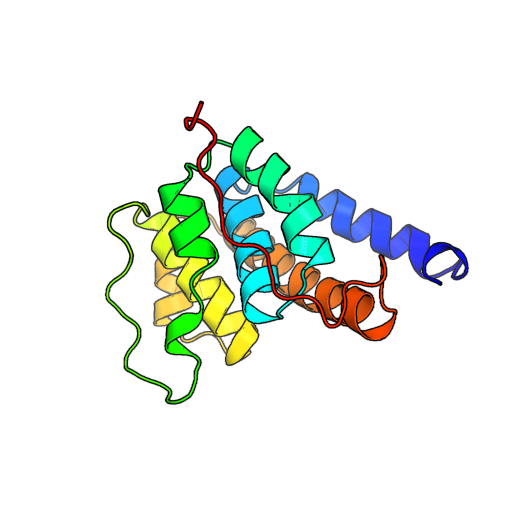.496 -2.823 1.00 97.88 106 VAL A O 1
ATOM 837 N N . PRO A 1 107 ? -15.887 -6.116 -1.472 1.00 97.94 107 PRO A N 1
ATOM 838 C CA . PRO A 1 107 ? -17.154 -6.352 -0.783 1.00 97.94 107 PRO A CA 1
ATOM 839 C C . PRO A 1 107 ? -17.602 -5.113 0.002 1.00 97.94 107 PRO A C 1
ATOM 841 O O . PRO A 1 107 ? -16.768 -4.396 0.563 1.00 97.94 107 PRO A O 1
ATOM 844 N N . GLN A 1 108 ? -18.910 -4.855 0.059 1.00 98.31 108 GLN A N 1
ATOM 845 C CA . GLN A 1 108 ? -19.441 -3.628 0.665 1.00 98.31 108 GLN A CA 1
ATOM 846 C C . GLN A 1 108 ? -19.048 -3.511 2.141 1.00 98.31 108 GLN A C 1
ATOM 848 O O . GLN A 1 108 ? -18.666 -2.440 2.592 1.0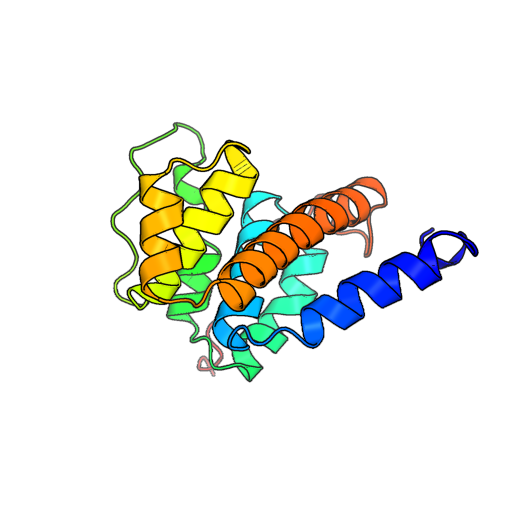0 98.31 108 GLN A O 1
ATOM 853 N N . GLU A 1 109 ? -19.049 -4.622 2.871 1.00 98.25 109 GLU A N 1
ATOM 854 C CA . GLU A 1 109 ? -18.646 -4.686 4.271 1.00 98.25 109 GLU A CA 1
ATOM 855 C C . GLU A 1 109 ? -17.176 -4.290 4.494 1.00 98.25 109 GLU A C 1
ATOM 857 O O . GLU A 1 109 ? -16.860 -3.656 5.498 1.00 98.25 109 GLU A O 1
ATOM 862 N N . VAL A 1 110 ? -16.284 -4.594 3.543 1.00 98.25 110 VAL A N 1
ATOM 863 C CA . VAL A 1 110 ? -14.863 -4.207 3.602 1.00 98.25 110 VAL A CA 1
ATOM 864 C C . VAL A 1 110 ? -14.705 -2.718 3.295 1.00 98.25 110 VAL A C 1
ATOM 866 O O . VAL A 1 110 ? -13.927 -2.024 3.953 1.00 98.25 110 VAL A O 1
ATOM 869 N N . PHE A 1 111 ? -15.464 -2.209 2.319 1.00 98.75 111 PHE A N 1
ATOM 870 C CA . PHE A 1 111 ? -15.516 -0.777 2.026 1.00 98.75 111 PHE A CA 1
ATOM 871 C C . PHE A 1 111 ? -16.024 0.011 3.242 1.00 98.75 111 PHE A C 1
ATOM 873 O O . PHE A 1 111 ? -15.371 0.961 3.674 1.00 98.75 111 PHE A O 1
ATOM 880 N N . ASP A 1 112 ? -17.148 -0.411 3.824 1.00 98.75 112 ASP A N 1
ATOM 881 C CA . ASP A 1 112 ? -17.785 0.244 4.966 1.00 98.75 112 ASP A CA 1
ATOM 882 C C . ASP A 1 112 ? -16.892 0.205 6.212 1.00 98.75 112 ASP A C 1
ATOM 884 O O . ASP A 1 112 ? -16.802 1.203 6.931 1.00 98.75 112 ASP A O 1
ATOM 888 N N . ALA A 1 113 ? -16.173 -0.902 6.441 1.00 98.69 113 ALA A N 1
ATOM 889 C CA . ALA A 1 113 ? -15.234 -1.034 7.552 1.00 98.69 113 ALA A CA 1
ATOM 890 C C . ALA A 1 113 ? -14.107 0.008 7.492 1.00 98.69 113 ALA A C 1
ATOM 892 O O . ALA A 1 113 ? -13.808 0.646 8.502 1.00 98.69 113 ALA A O 1
ATOM 893 N N . LEU A 1 114 ? -13.501 0.235 6.320 1.00 98.75 114 LEU A N 1
ATOM 894 C CA . LEU A 1 114 ? -12.497 1.293 6.174 1.00 98.75 114 LEU A CA 1
ATOM 895 C C . LEU A 1 114 ? -13.147 2.682 6.220 1.00 98.75 114 LEU A C 1
ATOM 897 O O . LEU A 1 114 ? -12.640 3.589 6.885 1.00 98.75 114 LEU A O 1
ATOM 901 N N . LYS A 1 115 ? -14.303 2.845 5.568 1.00 98.62 115 LYS A N 1
ATOM 902 C CA . LYS A 1 115 ? -15.032 4.115 5.512 1.00 98.62 115 LYS A CA 1
ATOM 903 C C . LYS A 1 115 ? -15.504 4.600 6.885 1.00 98.62 115 LYS A C 1
ATOM 905 O O . LYS A 1 115 ? -15.641 5.806 7.074 1.00 98.62 115 LYS A O 1
ATOM 910 N N . ALA A 1 116 ? -15.708 3.707 7.851 1.00 98.62 116 ALA A N 1
ATOM 911 C CA . ALA A 1 116 ? -16.026 4.065 9.234 1.00 98.62 116 ALA A CA 1
ATOM 912 C C . ALA A 1 116 ? -14.920 4.891 9.921 1.00 98.62 116 ALA A C 1
ATOM 914 O O . ALA A 1 116 ? -15.191 5.586 10.899 1.00 98.62 116 ALA A O 1
ATOM 915 N N . HIS A 1 117 ? -13.687 4.838 9.409 1.00 98.50 117 HIS A N 1
ATOM 916 C CA . HIS A 1 117 ? -12.543 5.577 9.938 1.00 98.50 117 HIS A CA 1
ATOM 917 C C . HIS A 1 117 ? -12.147 6.806 9.111 1.00 98.50 117 HIS A C 1
ATOM 919 O O . HIS A 1 117 ? -11.316 7.582 9.576 1.00 98.50 117 HIS A O 1
ATOM 925 N N . LEU A 1 118 ? -12.696 6.965 7.903 1.00 98.38 118 LEU A N 1
ATOM 926 C CA . LEU A 1 118 ? -12.249 7.946 6.912 1.00 98.38 118 LEU A CA 1
ATOM 927 C C . LEU A 1 118 ? -13.408 8.816 6.424 1.00 98.38 118 LEU A C 1
ATOM 929 O O . LEU A 1 118 ? -14.542 8.351 6.289 1.00 98.38 118 LEU A O 1
ATOM 933 N N . ASP A 1 119 ? -13.139 10.068 6.065 1.00 98.12 119 ASP A N 1
ATOM 934 C CA . ASP A 1 119 ? -14.106 10.870 5.313 1.00 98.12 119 ASP A CA 1
ATOM 935 C C . ASP A 1 119 ? -14.223 10.407 3.836 1.00 98.12 119 ASP A C 1
ATOM 937 O O . ASP A 1 119 ? -13.606 9.432 3.402 1.00 98.12 119 ASP A O 1
ATOM 941 N N . ASN A 1 120 ? -15.096 11.042 3.044 1.00 98.31 120 ASN A N 1
ATOM 942 C CA . ASN A 1 120 ? -15.283 10.663 1.632 1.00 98.31 120 ASN A CA 1
ATOM 943 C C . ASN A 1 120 ? -14.042 10.945 0.770 1.00 98.31 120 ASN A C 1
ATOM 945 O O . ASN A 1 120 ? -13.774 10.200 -0.172 1.00 98.31 120 ASN A O 1
ATOM 949 N N . GLN A 1 121 ? -13.307 12.017 1.075 1.00 98.00 121 GLN A N 1
ATOM 950 C CA . GLN A 1 121 ? -12.093 12.385 0.357 1.00 98.00 121 GLN A CA 1
ATOM 951 C C . GLN A 1 121 ? -10.983 11.377 0.665 1.00 98.00 121 GLN A C 1
ATOM 953 O O . GLN A 1 121 ? -10.387 10.823 -0.253 1.00 98.00 121 GLN A O 1
ATOM 958 N N . GLU A 1 122 ? -10.752 11.092 1.942 1.00 98.38 122 GLU A N 1
ATOM 959 C CA . GLU A 1 122 ? -9.784 10.105 2.407 1.00 98.38 122 GLU A CA 1
ATOM 960 C C . GLU A 1 122 ? -10.085 8.717 1.836 1.00 98.38 122 GLU A C 1
ATOM 962 O O . GLU A 1 122 ? -9.184 8.054 1.332 1.00 98.38 122 GLU A O 1
ATOM 967 N N . MET A 1 123 ? -11.350 8.286 1.816 1.00 98.56 123 MET A N 1
ATOM 968 C CA . MET A 1 123 ? -11.710 6.990 1.233 1.00 98.56 123 MET A CA 1
ATOM 969 C C . MET A 1 123 ? -11.354 6.897 -0.260 1.00 98.56 123 MET A 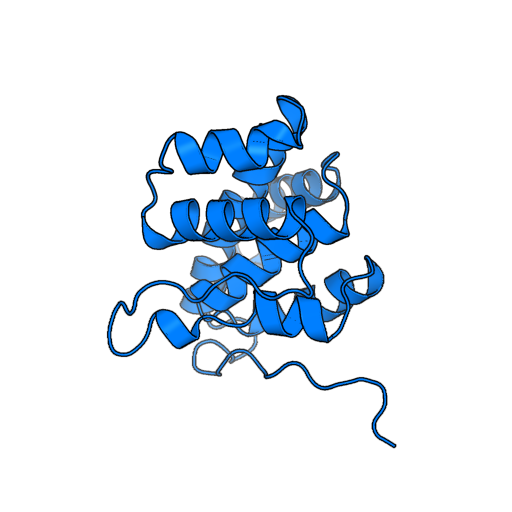C 1
ATOM 971 O O . MET A 1 123 ? -10.820 5.883 -0.726 1.00 98.56 123 MET A O 1
ATOM 975 N N . PHE A 1 124 ? -11.616 7.963 -1.023 1.00 98.56 124 PHE A N 1
ATOM 976 C CA . PHE A 1 124 ? -11.204 8.030 -2.424 1.00 98.56 124 PHE A CA 1
ATOM 977 C C . PHE A 1 124 ? -9.677 8.019 -2.562 1.00 98.56 124 PHE A C 1
ATOM 979 O O . PHE A 1 124 ? -9.138 7.280 -3.382 1.00 98.56 124 PHE A O 1
ATOM 986 N N . GLU A 1 125 ? -8.966 8.789 -1.741 1.00 98.62 125 GLU A N 1
ATOM 987 C CA . GLU A 1 125 ? -7.504 8.846 -1.762 1.00 98.62 125 GLU A CA 1
ATOM 988 C C . GLU A 1 125 ? -6.868 7.498 -1.388 1.00 98.62 125 GLU A C 1
ATOM 990 O O . GLU A 1 125 ? -5.948 7.061 -2.075 1.00 98.62 125 GLU A O 1
ATOM 995 N N . ALA A 1 126 ? -7.394 6.781 -0.390 1.00 98.75 126 ALA A N 1
ATOM 996 C CA . ALA A 1 126 ? -6.979 5.416 -0.057 1.00 98.75 126 ALA A CA 1
ATOM 997 C C . ALA A 1 126 ? -7.167 4.464 -1.252 1.00 98.75 126 ALA A C 1
ATOM 999 O O . ALA A 1 126 ? -6.264 3.702 -1.600 1.00 98.75 126 ALA A O 1
ATOM 1000 N N . THR A 1 127 ? -8.308 4.567 -1.940 1.00 98.75 127 THR A N 1
ATOM 1001 C CA . THR A 1 127 ? -8.602 3.804 -3.165 1.00 98.75 127 THR A CA 1
ATOM 1002 C C . THR A 1 127 ? -7.620 4.131 -4.291 1.00 98.75 127 THR A C 1
ATOM 1004 O O . THR A 1 127 ? -7.115 3.228 -4.965 1.00 98.75 127 THR A O 1
ATOM 1007 N N . ALA A 1 128 ? -7.305 5.412 -4.487 1.00 98.62 128 ALA A N 1
ATOM 1008 C CA . ALA A 1 128 ? -6.342 5.868 -5.483 1.00 98.62 128 ALA A CA 1
ATOM 1009 C C . ALA A 1 128 ? -4.912 5.404 -5.161 1.00 98.62 128 ALA A C 1
ATOM 1011 O O . ALA A 1 128 ? -4.195 5.000 -6.077 1.00 98.62 128 ALA A O 1
ATOM 1012 N N . ILE A 1 129 ? -4.516 5.390 -3.882 1.00 98.75 129 ILE A N 1
ATOM 1013 C CA . ILE A 1 129 ? -3.224 4.858 -3.424 1.00 98.75 129 ILE A CA 1
ATOM 1014 C C . ILE A 1 129 ? -3.117 3.371 -3.773 1.00 98.75 129 ILE A C 1
ATOM 1016 O O . ILE A 1 129 ? -2.189 2.979 -4.478 1.00 98.75 129 ILE A O 1
ATOM 1020 N N . VAL A 1 130 ? -4.087 2.547 -3.366 1.00 98.81 130 VAL A N 1
ATOM 1021 C CA . VAL A 1 130 ? -4.066 1.102 -3.661 1.00 98.81 130 VAL A CA 1
ATOM 1022 C C . VAL A 1 130 ? -4.068 0.837 -5.171 1.00 98.81 130 VAL A C 1
ATOM 1024 O O . VAL A 1 130 ? -3.340 -0.034 -5.653 1.00 98.81 130 VAL A O 1
ATOM 1027 N N . SER A 1 131 ? -4.837 1.612 -5.941 1.00 98.62 131 SER A N 1
ATOM 1028 C CA . SER A 1 131 ? -4.893 1.491 -7.405 1.00 98.62 131 SER A CA 1
ATOM 1029 C C . SER A 1 131 ? -3.566 1.869 -8.067 1.00 98.62 131 SER A C 1
ATOM 1031 O O . SER A 1 131 ? -3.061 1.134 -8.917 1.00 98.62 131 SER A O 1
ATOM 1033 N N . GLY A 1 132 ? -2.968 2.990 -7.654 1.00 98.25 132 GLY A N 1
ATOM 1034 C CA . GLY A 1 132 ? -1.669 3.446 -8.142 1.00 98.25 132 GLY A CA 1
ATOM 1035 C C . GLY A 1 132 ? -0.568 2.435 -7.847 1.00 98.25 132 GLY A C 1
ATOM 1036 O O . GLY A 1 132 ? 0.220 2.105 -8.732 1.00 98.25 132 GLY A O 1
ATOM 1037 N N . TYR A 1 133 ? -0.568 1.859 -6.645 1.00 98.38 133 TYR A N 1
ATOM 1038 C CA . TYR A 1 133 ? 0.433 0.869 -6.252 1.00 98.38 133 TYR A CA 1
ATOM 1039 C C . TYR A 1 133 ? 0.249 -0.462 -6.981 1.00 98.38 133 TYR A C 1
ATOM 1041 O O . TYR A 1 133 ? 1.221 -1.109 -7.371 1.00 98.38 133 TYR A O 1
ATOM 1049 N N . ASN A 1 134 ? -0.992 -0.833 -7.298 1.00 98.62 134 ASN A N 1
ATOM 1050 C CA . ASN A 1 134 ? -1.261 -1.948 -8.196 1.00 98.62 134 ASN A CA 1
ATOM 1051 C C . ASN A 1 134 ? -0.703 -1.695 -9.606 1.00 98.62 134 ASN A C 1
ATOM 1053 O O . ASN A 1 134 ? -0.132 -2.599 -10.218 1.00 98.62 134 ASN A O 1
ATOM 1057 N N . MET A 1 135 ? -0.812 -0.472 -10.121 1.00 97.50 135 MET A N 1
ATOM 1058 C CA . MET A 1 135 ? -0.243 -0.117 -11.420 1.00 97.50 135 MET A CA 1
ATOM 1059 C C . MET A 1 135 ? 1.295 -0.156 -11.411 1.00 97.50 135 MET A C 1
ATOM 1061 O O . MET A 1 135 ? 1.885 -0.819 -12.265 1.00 97.50 135 MET A O 1
ATOM 1065 N N . ILE A 1 136 ? 1.961 0.523 -10.469 1.00 96.25 136 ILE A N 1
ATOM 1066 C CA . ILE A 1 136 ? 3.432 0.628 -10.485 1.00 96.25 136 ILE A CA 1
ATOM 1067 C C . ILE A 1 136 ? 4.120 -0.704 -10.215 1.00 96.25 136 ILE A C 1
ATOM 1069 O O . ILE A 1 136 ? 5.079 -1.032 -10.906 1.00 96.25 136 ILE A O 1
ATOM 1073 N N . THR A 1 137 ? 3.610 -1.515 -9.288 1.00 97.88 137 THR A N 1
ATOM 1074 C CA . THR A 1 137 ? 4.207 -2.829 -9.002 1.00 97.88 137 THR A CA 1
ATOM 1075 C C . THR A 1 137 ? 4.242 -3.710 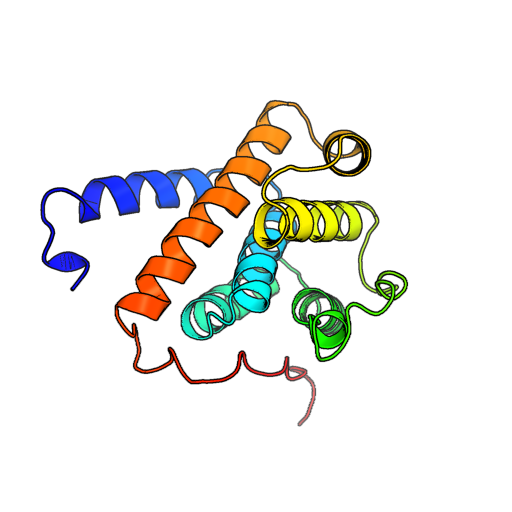-10.255 1.00 97.88 137 THR A C 1
ATOM 1077 O O . THR A 1 137 ? 5.243 -4.372 -10.510 1.00 97.88 137 THR A O 1
ATOM 1080 N N . ARG A 1 138 ? 3.221 -3.634 -11.122 1.00 97.44 138 ARG A N 1
ATOM 1081 C CA . ARG A 1 138 ? 3.204 -4.325 -12.425 1.00 97.44 138 ARG A CA 1
ATOM 1082 C C . ARG A 1 138 ? 4.246 -3.774 -13.403 1.00 97.44 138 ARG A C 1
ATOM 1084 O O . ARG A 1 138 ? 4.878 -4.559 -14.103 1.00 97.44 138 ARG A O 1
ATOM 1091 N N . ILE A 1 139 ? 4.455 -2.456 -13.444 1.00 95.88 139 ILE A N 1
ATOM 1092 C CA . ILE A 1 139 ? 5.500 -1.836 -14.279 1.00 95.88 139 ILE A CA 1
ATOM 1093 C C . ILE A 1 139 ? 6.894 -2.247 -13.787 1.00 95.88 139 ILE A C 1
ATOM 1095 O O . ILE A 1 139 ? 7.729 -2.650 -14.594 1.00 95.88 139 ILE A O 1
ATOM 1099 N N . ILE A 1 140 ? 7.138 -2.177 -12.477 1.00 95.44 140 ILE A N 1
ATOM 1100 C CA . ILE A 1 140 ? 8.415 -2.531 -11.842 1.00 95.44 140 ILE A CA 1
ATOM 1101 C C . ILE A 1 140 ? 8.800 -3.968 -12.157 1.00 95.44 140 ILE A C 1
ATOM 1103 O O . ILE A 1 140 ? 9.912 -4.210 -12.615 1.00 95.44 140 ILE A O 1
ATOM 1107 N N . LEU A 1 141 ? 7.868 -4.900 -11.956 1.00 97.00 141 LEU A N 1
ATOM 1108 C CA . LEU A 1 141 ? 8.105 -6.319 -12.198 1.00 97.00 141 LEU A CA 1
ATOM 1109 C C . LEU A 1 141 ? 8.310 -6.607 -13.689 1.00 97.00 141 LEU A C 1
ATOM 1111 O O . LEU A 1 141 ? 9.234 -7.325 -14.051 1.00 97.00 141 LEU A O 1
ATOM 1115 N N . ALA A 1 142 ? 7.498 -6.010 -14.569 1.00 97.00 142 ALA A N 1
ATOM 1116 C CA . ALA A 1 142 ? 7.612 -6.222 -16.014 1.00 97.00 142 ALA A CA 1
ATOM 1117 C C . ALA A 1 142 ? 8.891 -5.630 -16.628 1.00 97.00 142 ALA A C 1
ATOM 1119 O O . ALA A 1 142 ? 9.314 -6.068 -17.696 1.00 97.00 142 ALA A O 1
ATOM 1120 N N . THR A 1 143 ? 9.484 -4.619 -15.989 1.00 95.38 143 THR A N 1
ATOM 1121 C CA . THR A 1 143 ? 10.694 -3.937 -16.480 1.00 95.38 143 THR A CA 1
ATOM 1122 C C . THR A 1 143 ? 11.945 -4.240 -15.655 1.00 95.38 143 THR A C 1
ATOM 1124 O O . THR A 1 143 ? 12.974 -3.611 -15.888 1.00 95.38 143 THR A O 1
ATOM 1127 N N . ASP A 1 144 ? 11.841 -5.194 -14.724 1.00 95.44 144 ASP A N 1
ATOM 1128 C CA . ASP A 1 144 ? 12.887 -5.647 -13.800 1.00 95.44 144 ASP A CA 1
ATOM 1129 C C . ASP A 1 144 ? 13.682 -4.501 -13.160 1.00 95.44 144 ASP A C 1
ATOM 1131 O O . ASP A 1 144 ? 14.911 -4.436 -13.188 1.00 95.44 144 ASP A O 1
ATOM 1135 N N . VAL A 1 145 ? 12.955 -3.525 -12.610 1.00 92.12 145 VAL A N 1
ATOM 1136 C CA . VAL A 1 145 ? 13.597 -2.370 -11.980 1.00 92.12 145 VAL A CA 1
ATOM 1137 C C . VAL A 1 145 ? 14.443 -2.841 -10.796 1.00 92.12 145 VAL A C 1
ATOM 1139 O O . VAL A 1 145 ? 13.929 -3.384 -9.819 1.00 92.12 145 VAL A O 1
ATOM 1142 N N . GLY A 1 146 ? 15.747 -2.577 -10.884 1.00 91.31 146 GLY A N 1
ATOM 1143 C CA . GLY A 1 146 ? 16.719 -2.919 -9.850 1.00 91.31 146 GLY A CA 1
ATOM 1144 C C . GLY A 1 146 ? 17.188 -4.374 -9.864 1.00 91.31 146 GLY A C 1
ATOM 1145 O O . GLY A 1 146 ? 17.862 -4.749 -8.912 1.00 91.31 146 GLY A O 1
ATOM 1146 N N . ASP A 1 147 ? 16.856 -5.163 -10.894 1.00 95.75 147 ASP A N 1
ATOM 1147 C CA . ASP A 1 147 ? 17.188 -6.595 -10.997 1.00 95.75 147 ASP A CA 1
ATOM 1148 C C . ASP A 1 147 ? 16.618 -7.415 -9.816 1.00 95.75 147 ASP A C 1
ATOM 1150 O O . ASP A 1 147 ? 17.269 -8.285 -9.229 1.00 95.75 147 ASP A O 1
ATOM 1154 N N . LEU A 1 148 ? 15.387 -7.082 -9.408 1.00 95.88 148 LEU A N 1
ATOM 1155 C CA . LEU A 1 148 ? 14.714 -7.617 -8.218 1.00 95.88 148 LEU A CA 1
ATOM 1156 C C . LEU A 1 148 ? 13.380 -8.312 -8.522 1.00 95.88 148 LEU A C 1
ATOM 1158 O O . LEU A 1 148 ? 12.721 -8.752 -7.578 1.00 95.88 148 LEU A O 1
ATOM 1162 N N . ALA A 1 149 ? 12.967 -8.450 -9.788 1.00 94.81 149 ALA A N 1
ATOM 1163 C CA . ALA A 1 149 ? 11.665 -9.031 -10.137 1.00 94.81 149 ALA A CA 1
ATOM 1164 C C . ALA A 1 149 ? 11.492 -10.489 -9.677 1.00 94.81 149 ALA A C 1
ATOM 1166 O O . ALA A 1 149 ? 10.371 -10.926 -9.430 1.00 94.81 149 ALA A O 1
ATOM 1167 N N . ASN A 1 150 ? 12.596 -11.228 -9.527 1.00 94.88 150 ASN A N 1
ATOM 1168 C CA . ASN A 1 150 ? 12.603 -12.619 -9.057 1.00 94.88 150 ASN A CA 1
ATOM 1169 C C . ASN A 1 150 ? 13.098 -12.773 -7.608 1.00 94.88 150 ASN A C 1
ATOM 1171 O O . ASN A 1 150 ? 13.307 -13.893 -7.139 1.00 94.88 150 ASN A O 1
ATOM 1175 N N . THR A 1 151 ? 13.301 -11.665 -6.895 1.00 96.25 151 THR A N 1
ATOM 1176 C CA . THR A 1 151 ? 13.751 -11.666 -5.500 1.00 96.25 151 THR A CA 1
ATOM 1177 C C . THR A 1 151 ? 12.543 -11.671 -4.573 1.00 96.25 151 THR A C 1
ATOM 1179 O O . THR A 1 151 ? 11.579 -10.947 -4.809 1.00 96.25 151 THR A O 1
ATOM 1182 N N . GLU A 1 152 ? 12.581 -12.457 -3.495 1.00 94.88 152 GLU A N 1
ATOM 1183 C CA . GLU A 1 152 ? 11.519 -12.439 -2.484 1.00 94.88 152 GLU A CA 1
ATOM 1184 C C . GLU A 1 152 ? 11.514 -11.109 -1.716 1.00 94.88 152 GLU A C 1
ATOM 1186 O O . GLU A 1 152 ? 12.570 -10.585 -1.349 1.00 94.88 152 GLU A O 1
ATOM 1191 N N . VAL A 1 153 ? 10.318 -10.596 -1.411 1.00 96.62 153 VAL A N 1
ATOM 1192 C CA . VAL A 1 153 ? 10.144 -9.432 -0.535 1.00 96.62 153 VAL A CA 1
ATOM 1193 C C . VAL A 1 153 ? 10.881 -9.699 0.784 1.00 96.62 153 VAL A C 1
ATOM 1195 O O . VAL A 1 153 ? 10.614 -10.717 1.425 1.00 96.62 153 VAL A O 1
ATOM 1198 N N . PRO A 1 154 ? 11.811 -8.842 1.236 1.00 95.94 154 PRO A N 1
ATOM 1199 C CA . PRO A 1 154 ? 12.674 -9.160 2.368 1.00 95.94 154 PRO A CA 1
ATOM 1200 C C . PRO A 1 154 ? 11.883 -9.285 3.671 1.00 95.94 154 PRO A C 1
ATOM 1202 O O . PRO A 1 154 ? 10.872 -8.618 3.881 1.00 95.94 154 PRO A O 1
ATOM 1205 N N . GLN A 1 155 ? 12.355 -10.146 4.571 1.00 95.38 155 GLN A N 1
ATOM 1206 C CA . GLN A 1 155 ? 11.821 -10.236 5.930 1.00 95.38 155 GLN A CA 1
ATOM 1207 C C . GLN A 1 155 ? 12.122 -8.950 6.711 1.00 95.38 155 GLN A C 1
ATOM 1209 O O . GLN A 1 155 ? 13.226 -8.408 6.624 1.00 95.38 155 GLN A O 1
ATOM 1214 N N . VAL A 1 156 ? 11.169 -8.504 7.531 1.00 94.75 156 VAL A N 1
ATOM 1215 C CA . VAL A 1 156 ? 11.336 -7.321 8.387 1.00 94.75 156 VAL A CA 1
ATOM 1216 C C . VAL A 1 156 ? 12.289 -7.653 9.535 1.00 94.75 156 VAL A C 1
ATOM 1218 O O . VAL A 1 156 ? 11.941 -8.392 10.461 1.00 94.75 156 VAL A O 1
ATOM 1221 N N . LYS A 1 157 ? 13.501 -7.097 9.485 1.00 89.25 157 LYS A N 1
ATOM 1222 C CA . LYS A 1 157 ? 14.509 -7.239 10.545 1.00 89.25 157 LYS A CA 1
ATOM 1223 C C . LYS A 1 157 ? 14.270 -6.203 11.642 1.00 89.25 157 LYS A C 1
ATOM 1225 O O . LYS A 1 157 ? 14.046 -5.031 11.345 1.00 89.25 157 LYS A O 1
ATOM 1230 N N . SER A 1 158 ? 14.355 -6.622 12.904 1.00 83.75 158 SER A N 1
ATOM 1231 C CA . SER A 1 158 ? 14.279 -5.686 14.028 1.00 83.75 158 SER A CA 1
ATOM 1232 C C . SER A 1 158 ? 15.496 -4.765 14.047 1.00 83.75 158 SER A C 1
ATOM 1234 O O . SER A 1 158 ? 16.623 -5.243 13.913 1.00 83.75 158 SER A O 1
ATOM 1236 N N . LYS A 1 159 ? 15.296 -3.463 14.285 1.00 69.19 159 LYS A N 1
ATOM 1237 C CA . LYS A 1 159 ? 16.418 -2.509 14.407 1.00 69.19 159 LYS A CA 1
ATOM 1238 C C . LYS A 1 159 ? 17.235 -2.675 15.702 1.00 69.19 159 LYS A C 1
ATOM 1240 O O . LYS A 1 159 ? 18.363 -2.200 15.760 1.00 69.19 159 LYS A O 1
ATOM 1245 N N . ASN A 1 160 ? 16.712 -3.399 16.698 1.00 56.00 160 ASN A N 1
ATOM 1246 C CA . ASN A 1 160 ? 17.323 -3.560 18.028 1.00 56.00 160 ASN A CA 1
ATOM 1247 C C . ASN A 1 160 ? 17.987 -4.933 18.252 1.00 56.00 160 ASN A C 1
ATOM 1249 O O . ASN A 1 160 ? 17.747 -5.578 19.271 1.00 56.00 160 ASN A O 1
ATOM 1253 N N . LYS A 1 161 ? 18.812 -5.406 17.315 1.00 43.06 161 LYS A N 1
ATOM 1254 C CA . LYS A 1 161 ? 19.757 -6.500 17.593 1.00 43.06 161 LYS A CA 1
ATOM 1255 C C . LYS A 1 161 ? 21.174 -6.053 17.240 1.00 43.06 161 LYS A C 1
ATOM 1257 O O . LYS A 1 161 ? 21.613 -6.233 16.107 1.00 43.06 161 LYS A O 1
ATOM 1262 N N . LEU A 1 162 ? 21.822 -5.430 18.224 1.00 38.34 162 LEU A N 1
ATOM 1263 C CA . LEU A 1 162 ? 23.266 -5.540 18.436 1.00 38.34 162 LEU A CA 1
ATOM 1264 C C . LEU A 1 162 ? 23.508 -6.756 19.331 1.00 38.34 162 LEU A C 1
ATOM 1266 O O . LEU A 1 162 ? 22.689 -6.943 20.262 1.00 38.34 162 LEU A O 1
#